Protein AF-A0AAD5JHB6-F1 (afdb_monomer)

Solvent-accessible surface area (backbone atoms only — not comparable to full-atom values): 9124 Å² total; per-residue (Å²): 107,50,43,81,71,66,38,52,69,61,43,48,52,56,42,70,67,36,87,92,54,68,53,68,72,55,46,54,50,48,35,53,21,23,63,75,66,66,40,59,71,64,28,49,57,45,50,53,54,48,52,73,73,39,73,84,75,69,67,62,58,64,58,56,47,52,52,54,50,50,42,62,74,66,65,62,80,68,86,77,67,74,49,72,49,76,66,50,101,86,69,45,79,47,76,44,46,87,90,62,65,86,52,95,56,34,74,60,52,54,52,51,52,51,53,50,50,50,52,52,50,48,53,52,48,53,51,50,47,55,50,48,52,50,51,48,53,52,56,53,49,51,54,54,50,58,54,64,67,60,74,78,77,126

Mean predicted aligned error: 16.03 Å

Nearest PDB structures (foldseek):
  8u1z-assembly1_A  TM=5.339E-01  e=1.090E+00  Homo sapiens
  8w7m-assembly1_G  TM=6.448E-01  e=5.600E+00  Saccharomyces cerevisiae S288C

Secondary structure (DSSP, 8-state):
-GGGTT-HHHHHHHHHTSTT---HHHHHHHHHHHHHHT-HHHHHHHHHHHHHH-------HHHHHHHHHHHHHTT--PPPPEEEEE--TTT-EEEEETT---STTHHHHHHHHHHHHHHHHHHHHHHHHHHHHHHHHHHHHHHHHHHHHSTT--

InterPro domains:
  IPR046960 Pentatricopeptide repeat-containing protein At4g14850-like, plant [PTHR47926] (1-111)

Sequence (154 aa):
MLGQTGRLKEAEELVGSIPGGPGLSVLQSLLGACKIHRNVEMGRWIANALMEMEPTESGDWENVAKVRKGMRVKVVKKEVGFSWVDGGDMDGLHGFSSSDKSHPQCGKIWRIVECLGLEMNFRVRKRRGKERESICNILSYEQKTFETLNVGKI

pLDDT: mean 72.61, std 15.92, range [38.81, 94.38]

Organism: Acer negundo (NCBI:txid4023)

Structure (mmCIF, N/CA/C/O backbone):
data_AF-A0AAD5JHB6-F1
#
_entry.id   AF-A0AAD5JHB6-F1
#
loop_
_atom_site.group_PDB
_atom_site.id
_atom_site.type_symbol
_atom_site.label_atom_id
_atom_site.label_alt_id
_atom_site.label_comp_id
_atom_site.label_asym_id
_a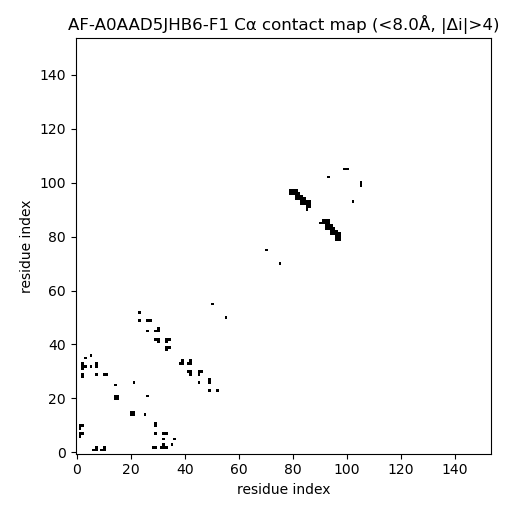tom_site.label_entity_id
_atom_site.label_seq_id
_atom_site.pdbx_PDB_ins_code
_atom_site.Cartn_x
_atom_site.Cartn_y
_atom_site.Cartn_z
_atom_site.occupancy
_atom_site.B_iso_or_equiv
_atom_site.auth_seq_id
_atom_site.auth_comp_id
_atom_site.auth_asym_id
_atom_site.auth_atom_id
_atom_site.pdbx_PDB_model_num
ATOM 1 N N . MET A 1 1 ? 3.605 -2.009 18.143 1.00 61.91 1 MET A N 1
ATOM 2 C CA . MET A 1 1 ? 2.501 -1.021 18.174 1.00 61.91 1 MET A CA 1
ATOM 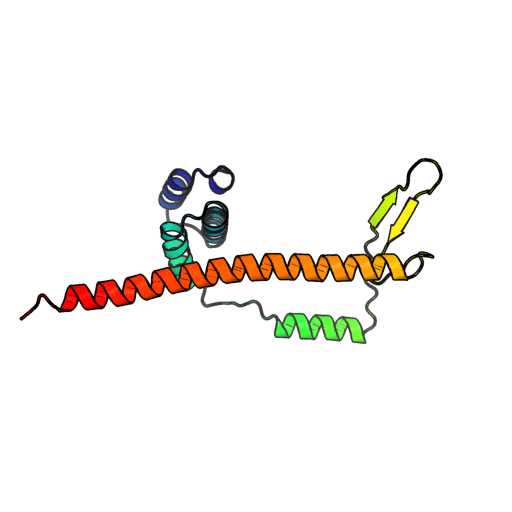3 C C . MET A 1 1 ? 1.228 -1.693 18.675 1.00 61.91 1 MET A C 1
ATOM 5 O O . MET A 1 1 ? 0.917 -2.762 18.166 1.00 61.91 1 MET A O 1
ATOM 9 N N . LEU A 1 2 ? 0.482 -1.077 19.603 1.00 76.44 2 LEU A N 1
ATOM 10 C CA . LEU A 1 2 ? -0.748 -1.655 20.187 1.00 76.44 2 LEU A CA 1
ATOM 11 C C . LEU A 1 2 ? -1.816 -1.983 19.126 1.00 76.44 2 LEU A C 1
ATOM 13 O O . LEU A 1 2 ? -2.413 -3.060 19.145 1.00 76.44 2 LEU A O 1
ATOM 17 N N . GLY A 1 3 ? -1.976 -1.094 18.140 1.00 68.31 3 GLY A N 1
ATOM 18 C CA . GLY A 1 3 ? -2.904 -1.276 17.022 1.00 68.31 3 GLY A CA 1
ATOM 19 C C . GLY A 1 3 ? -2.512 -2.368 16.017 1.00 68.31 3 GLY A C 1
ATOM 20 O O . GLY A 1 3 ? -3.374 -2.857 15.305 1.00 68.31 3 GLY A O 1
ATOM 21 N N . GLN A 1 4 ? -1.244 -2.788 15.968 1.00 68.12 4 GLN A N 1
ATOM 22 C CA . GLN A 1 4 ? -0.806 -3.910 15.119 1.00 68.12 4 GLN A CA 1
ATOM 23 C C . GLN A 1 4 ? -1.009 -5.266 15.806 1.00 68.12 4 GLN A C 1
ATOM 25 O O . GLN A 1 4 ? -1.085 -6.298 15.147 1.00 68.12 4 GLN A O 1
ATOM 30 N N . THR A 1 5 ? -1.082 -5.264 17.137 1.00 78.19 5 THR A N 1
ATOM 31 C CA . THR A 1 5 ? -1.234 -6.460 17.971 1.00 78.19 5 THR A CA 1
ATOM 32 C C . THR A 1 5 ? -2.684 -6.695 18.408 1.00 78.19 5 THR A C 1
ATOM 34 O O . THR A 1 5 ? -2.926 -7.521 19.279 1.00 78.19 5 THR A O 1
ATOM 37 N N . GLY A 1 6 ? -3.655 -5.956 17.858 1.00 75.50 6 GLY A N 1
ATOM 38 C CA . GLY A 1 6 ? -5.079 -6.098 18.191 1.00 75.50 6 GLY A CA 1
ATOM 39 C C . GLY A 1 6 ? -5.511 -5.534 19.542 1.00 75.50 6 GLY A C 1
ATOM 40 O O . GLY A 1 6 ? -6.660 -5.727 19.935 1.00 75.50 6 GLY A O 1
ATOM 41 N N . ARG A 1 7 ? -4.641 -4.798 20.244 1.00 84.88 7 ARG A N 1
ATOM 42 C CA . ARG A 1 7 ? -4.929 -4.206 21.563 1.00 84.88 7 ARG A CA 1
ATOM 43 C C . ARG A 1 7 ? -5.642 -2.861 21.400 1.00 84.88 7 ARG A C 1
ATOM 45 O O . ARG A 1 7 ? -5.126 -1.819 21.785 1.00 84.88 7 ARG A O 1
ATOM 52 N N . LEU A 1 8 ? -6.811 -2.885 20.756 1.00 83.50 8 LEU A N 1
ATOM 53 C CA . LEU A 1 8 ? -7.532 -1.669 20.360 1.00 83.50 8 LEU A CA 1
ATOM 54 C C . LEU A 1 8 ? -8.043 -0.842 21.545 1.00 83.50 8 LEU A C 1
ATOM 56 O O . LEU A 1 8 ? -7.958 0.375 21.482 1.00 83.50 8 LEU A O 1
ATOM 60 N N . LYS A 1 9 ? -8.512 -1.480 22.625 1.00 84.19 9 LYS A N 1
ATOM 61 C CA . LYS A 1 9 ? -8.975 -0.769 23.833 1.00 84.19 9 LYS A CA 1
ATOM 62 C C . LYS A 1 9 ? -7.859 0.040 24.488 1.00 84.19 9 LYS A C 1
ATOM 64 O O . LYS A 1 9 ? -8.031 1.204 24.802 1.00 84.19 9 LYS A O 1
ATOM 69 N N . GLU A 1 10 ? -6.678 -0.550 24.607 1.00 84.38 10 GLU A N 1
ATOM 70 C CA . GLU A 1 10 ? -5.523 0.153 25.169 1.00 84.38 10 GLU A CA 1
ATOM 71 C C . GLU A 1 10 ? -5.007 1.251 24.239 1.00 84.38 10 GLU A C 1
ATOM 73 O O . GLU A 1 10 ? -4.499 2.273 24.690 1.00 84.38 10 GLU A O 1
ATOM 78 N N . ALA A 1 11 ? -5.124 1.049 22.923 1.00 86.75 11 ALA A N 1
ATOM 79 C CA . ALA A 1 11 ? -4.800 2.086 21.955 1.00 86.75 11 ALA A CA 1
ATOM 80 C C . ALA A 1 11 ? -5.782 3.270 22.046 1.00 86.75 11 ALA A C 1
ATOM 82 O O . ALA A 1 11 ? -5.356 4.412 21.910 1.00 86.75 11 ALA A O 1
ATOM 83 N N . GLU A 1 12 ? -7.063 3.007 22.311 1.00 85.31 12 GLU A N 1
ATOM 84 C CA . GLU A 1 12 ? -8.087 4.021 22.581 1.00 85.31 12 GLU A CA 1
ATOM 85 C C . GLU A 1 12 ? -7.832 4.757 23.903 1.00 85.31 12 GLU A C 1
ATOM 87 O O . GLU A 1 12 ? -7.835 5.984 23.917 1.00 85.31 12 GLU A O 1
ATOM 92 N N . GLU A 1 13 ? -7.525 4.043 24.988 1.00 87.94 13 GLU A N 1
ATOM 93 C CA . GLU A 1 13 ? -7.154 4.646 26.278 1.00 87.94 13 GLU A CA 1
ATOM 94 C C . GLU A 1 13 ? -5.919 5.547 26.148 1.00 87.94 13 GLU A C 1
ATOM 96 O O . GLU A 1 13 ? -5.909 6.678 26.640 1.00 87.94 13 GLU A O 1
ATOM 101 N N . LEU A 1 14 ? -4.895 5.085 25.422 1.00 86.50 14 LEU A N 1
ATOM 102 C CA . LEU A 1 14 ? -3.698 5.876 25.143 1.00 86.50 14 LEU A CA 1
ATOM 103 C C . LEU A 1 14 ? -4.046 7.147 24.362 1.00 86.50 14 LEU A C 1
ATOM 105 O O . LEU A 1 14 ? -3.545 8.220 24.688 1.00 86.50 14 LEU A O 1
ATOM 109 N N . VAL A 1 15 ? -4.923 7.039 23.363 1.00 87.06 15 VAL A N 1
ATOM 110 C CA . VAL A 1 15 ? -5.411 8.177 22.577 1.00 87.06 15 VAL A CA 1
ATOM 111 C C . VAL A 1 15 ? -6.210 9.163 23.431 1.00 87.06 15 VAL A C 1
ATOM 113 O O . VAL A 1 15 ? -6.001 10.369 23.311 1.00 87.06 15 VAL A O 1
ATOM 116 N N . GLY A 1 16 ? -7.066 8.669 24.326 1.00 84.19 16 GLY A N 1
ATOM 117 C CA . GLY A 1 16 ? -7.841 9.491 25.258 1.00 84.19 16 GLY A CA 1
ATOM 118 C C . GLY A 1 16 ? -6.986 10.186 26.321 1.00 84.19 16 GLY A C 1
ATOM 119 O O . GLY A 1 16 ? -7.370 11.237 26.825 1.00 84.19 16 GLY A O 1
ATOM 120 N N . SER A 1 17 ? -5.806 9.643 26.633 1.00 87.81 17 SER A N 1
ATOM 121 C CA . SER A 1 17 ? -4.871 10.235 27.598 1.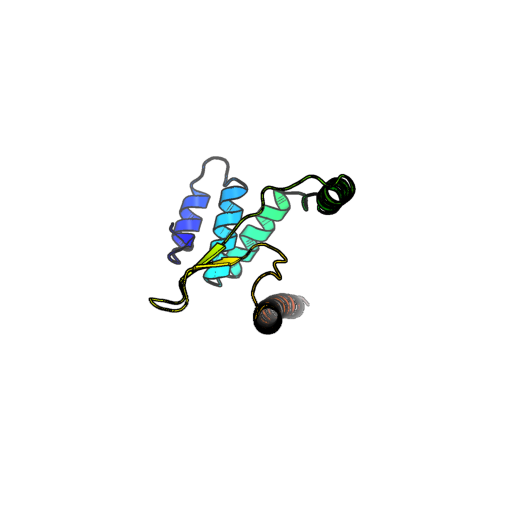00 87.81 17 SER A CA 1
ATOM 122 C C . SER A 1 17 ? -4.066 11.425 27.056 1.00 87.81 17 SER A C 1
ATOM 124 O O . SER A 1 17 ? -3.356 12.076 27.823 1.00 87.81 17 SER A O 1
ATOM 126 N N . ILE A 1 18 ? -4.157 11.725 25.752 1.00 86.56 18 ILE A N 1
ATOM 127 C CA . ILE A 1 18 ? -3.387 12.803 25.120 1.00 86.56 18 ILE A CA 1
ATOM 128 C C . ILE A 1 18 ? -3.981 14.167 25.519 1.00 86.56 18 ILE A C 1
ATOM 130 O O . ILE A 1 18 ? -5.113 14.479 25.132 1.00 86.56 18 ILE A O 1
ATOM 134 N N . PRO A 1 19 ? -3.238 15.021 26.251 1.00 81.81 19 PRO A N 1
ATOM 135 C CA . PRO A 1 19 ? -3.710 16.354 26.598 1.00 81.81 19 PRO A CA 1
ATOM 136 C C . PRO A 1 19 ? -3.837 17.209 25.332 1.00 81.81 19 PRO A C 1
ATOM 138 O O . PRO A 1 19 ? -2.887 17.342 24.564 1.00 81.81 19 PRO A O 1
ATOM 141 N N . GLY A 1 20 ? -5.022 17.783 25.114 1.00 82.44 20 GLY A N 1
ATOM 142 C CA . GLY A 1 20 ? -5.354 18.506 23.879 1.00 82.44 20 GLY A CA 1
ATOM 143 C C . GLY A 1 20 ? -5.920 17.627 22.757 1.00 82.44 20 GLY A C 1
ATOM 144 O O . GLY A 1 20 ? -6.229 18.150 21.690 1.00 82.44 20 GLY A O 1
ATOM 145 N N . GLY A 1 21 ? -6.112 16.328 23.004 1.00 82.88 21 GLY A N 1
ATOM 146 C CA . GLY A 1 21 ? -6.691 15.384 22.051 1.00 82.88 21 GLY A CA 1
ATOM 147 C C . GLY A 1 21 ? -5.677 14.803 21.055 1.00 82.88 21 GLY A C 1
ATOM 148 O O . GLY A 1 21 ? -4.548 15.284 20.933 1.00 82.88 21 GLY A O 1
ATOM 149 N N . PRO A 1 22 ? -6.047 13.726 20.343 1.00 85.62 22 PRO A N 1
ATOM 150 C CA . PRO A 1 22 ? -5.164 13.083 19.380 1.00 85.62 22 PRO A CA 1
ATOM 151 C C . PRO A 1 22 ? -5.000 13.913 18.107 1.00 85.62 22 PRO A C 1
ATOM 153 O O . PRO A 1 22 ? -5.969 14.390 17.524 1.00 85.62 22 PRO A O 1
ATOM 156 N N . GLY A 1 23 ? -3.763 14.007 17.619 1.00 83.06 23 GLY A N 1
ATOM 157 C CA . GLY A 1 23 ? -3.487 14.574 16.302 1.00 83.06 23 GLY A CA 1
ATOM 158 C C . GLY A 1 23 ? -3.965 13.677 15.153 1.00 83.06 23 GLY A C 1
ATOM 159 O O . GLY A 1 23 ? -4.146 12.465 15.311 1.00 83.06 23 GLY A O 1
ATOM 160 N N . LEU A 1 24 ? -4.079 14.270 13.961 1.00 78.81 24 LEU A N 1
ATOM 161 C CA . LEU A 1 24 ? -4.537 13.613 12.729 1.00 78.81 24 LEU A CA 1
ATOM 162 C C . LEU A 1 24 ? -3.824 12.276 12.453 1.00 78.81 24 LEU A C 1
ATOM 164 O O . LEU A 1 24 ? -4.464 11.259 12.191 1.00 78.81 24 LEU A O 1
ATOM 168 N N . SER A 1 25 ? -2.495 12.251 12.572 1.00 80.94 25 SER A N 1
ATOM 169 C CA . SER A 1 25 ? -1.674 11.059 12.314 1.00 80.94 25 SER A CA 1
ATOM 170 C C . SER A 1 25 ? -1.976 9.899 13.269 1.00 80.94 25 SER A C 1
ATOM 172 O O . SER A 1 25 ? -1.912 8.728 12.878 1.00 80.94 25 SER A O 1
ATOM 174 N N . VAL A 1 26 ? -2.335 10.210 14.515 1.00 85.19 26 VAL A N 1
ATOM 175 C CA . VAL A 1 26 ? -2.669 9.226 15.548 1.00 85.19 26 VAL A CA 1
ATOM 176 C C . VAL A 1 26 ? -4.028 8.598 15.247 1.00 85.19 26 VAL A C 1
ATOM 178 O O . VAL A 1 26 ? -4.150 7.373 15.249 1.00 85.19 26 VAL A O 1
ATOM 181 N N . LEU A 1 27 ? -5.023 9.415 14.897 1.00 82.56 27 LEU A N 1
ATOM 182 C CA . LEU A 1 27 ? -6.348 8.937 14.500 1.00 82.56 27 LEU A CA 1
ATOM 183 C C . LEU A 1 27 ? -6.309 8.118 13.205 1.00 82.56 27 LEU A C 1
ATOM 185 O O . LEU A 1 27 ? -6.906 7.046 13.146 1.00 82.56 27 LEU A O 1
ATOM 189 N N . GLN A 1 28 ? -5.551 8.552 12.193 1.00 81.62 28 GLN A N 1
ATOM 190 C CA . GLN A 1 28 ? -5.351 7.784 10.957 1.00 81.62 28 GLN A CA 1
ATOM 191 C C . GLN A 1 28 ? -4.712 6.414 11.239 1.00 81.62 28 GLN A C 1
ATOM 193 O O . GLN A 1 28 ? -5.127 5.394 10.679 1.00 81.62 28 GLN A O 1
ATOM 198 N N . SER A 1 29 ? -3.737 6.372 12.153 1.00 85.75 29 SER A N 1
ATOM 199 C CA . SER A 1 29 ? -3.091 5.127 12.580 1.00 85.75 29 SER A CA 1
ATOM 200 C C . SER A 1 29 ? -4.063 4.199 13.317 1.00 85.75 29 SER A C 1
ATOM 202 O O . SER A 1 29 ? -4.092 2.995 13.046 1.00 85.75 29 SER A O 1
ATOM 204 N N . LEU A 1 30 ? -4.890 4.747 14.213 1.00 85.00 30 LEU A N 1
ATOM 205 C CA . LEU A 1 30 ? -5.883 3.978 14.962 1.00 85.00 30 LEU A CA 1
ATOM 206 C C . LEU A 1 30 ? -7.003 3.457 14.049 1.00 85.00 30 LEU A C 1
ATOM 208 O O . LEU A 1 30 ? -7.366 2.287 14.142 1.00 85.00 30 LEU A O 1
ATOM 212 N N . LEU A 1 31 ? -7.468 4.256 13.083 1.00 83.81 31 LEU A N 1
ATOM 213 C CA . LEU A 1 31 ? -8.427 3.818 12.065 1.00 83.81 31 LEU A CA 1
ATOM 214 C C . LEU A 1 31 ? -7.883 2.642 11.239 1.00 83.81 31 LEU A C 1
ATOM 216 O O . LEU A 1 31 ? -8.598 1.670 10.976 1.00 83.81 31 LEU A O 1
ATOM 220 N N . GLY A 1 32 ? -6.600 2.696 10.864 1.00 81.38 32 GLY A N 1
ATOM 221 C CA . GLY A 1 32 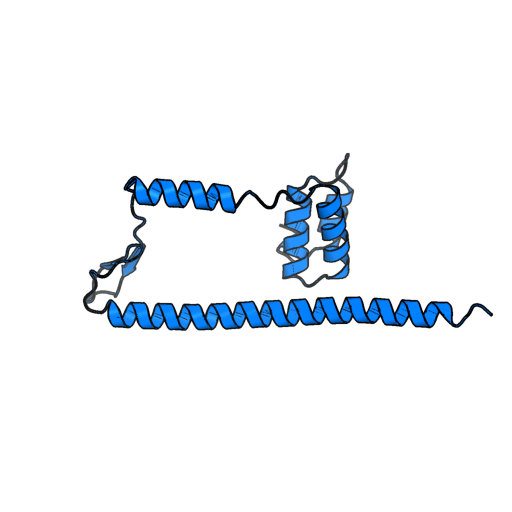? -5.909 1.593 10.197 1.00 81.38 32 GLY A CA 1
ATOM 222 C C . GLY A 1 32 ? -5.922 0.307 11.031 1.00 81.38 32 GLY A C 1
ATOM 223 O O . GLY A 1 32 ? -6.223 -0.769 10.507 1.00 81.38 32 GLY A O 1
ATOM 224 N N . ALA A 1 33 ? -5.681 0.419 12.338 1.00 82.38 33 ALA A N 1
ATOM 225 C CA . ALA A 1 33 ? -5.770 -0.701 13.272 1.00 82.38 33 ALA A CA 1
ATOM 226 C C . ALA A 1 33 ? -7.203 -1.255 13.386 1.00 82.38 33 ALA A C 1
ATOM 228 O O . ALA A 1 33 ? -7.401 -2.469 13.283 1.00 82.38 33 ALA A O 1
ATOM 229 N N . CYS A 1 34 ? -8.218 -0.392 13.505 1.00 82.06 34 CYS A N 1
ATOM 230 C CA . CYS A 1 34 ? -9.629 -0.792 13.513 1.00 82.06 34 CYS A CA 1
ATOM 231 C C . CYS A 1 34 ? -10.013 -1.557 12.239 1.00 82.06 34 CYS A C 1
ATOM 233 O O . CYS A 1 34 ? -10.717 -2.566 12.317 1.00 82.06 34 CYS A O 1
ATOM 235 N N . LYS A 1 35 ? -9.495 -1.142 11.074 1.00 78.56 35 LYS A N 1
ATOM 236 C CA . LYS A 1 35 ? -9.714 -1.825 9.789 1.00 78.56 35 LYS A CA 1
ATOM 237 C C . LYS A 1 35 ? -9.074 -3.213 9.740 1.00 78.56 35 LYS A C 1
ATOM 239 O O . LYS A 1 35 ? -9.692 -4.151 9.237 1.00 78.56 35 LYS A O 1
ATOM 244 N N . ILE A 1 36 ? -7.856 -3.362 10.263 1.00 82.88 36 ILE A N 1
ATOM 245 C CA . ILE A 1 36 ? -7.149 -4.653 10.320 1.00 82.88 36 ILE A CA 1
ATOM 246 C C . ILE A 1 36 ? -7.882 -5.627 11.251 1.00 82.88 36 ILE A C 1
ATOM 248 O O . ILE A 1 36 ? -8.098 -6.786 10.892 1.00 82.88 36 ILE A O 1
ATOM 252 N N . HIS A 1 37 ? -8.316 -5.142 12.414 1.00 81.38 37 HIS A N 1
ATOM 253 C CA . HIS A 1 37 ? -8.932 -5.954 13.466 1.00 81.38 37 HIS A CA 1
ATOM 254 C C . HIS A 1 37 ? -10.467 -6.004 13.413 1.00 81.38 37 HIS A C 1
ATOM 256 O O . HIS A 1 37 ? -11.085 -6.633 14.265 1.00 81.38 37 HIS A O 1
ATOM 262 N N . ARG A 1 38 ? -11.083 -5.398 12.387 1.00 80.81 38 ARG A N 1
ATOM 263 C CA . ARG A 1 38 ? -12.537 -5.392 12.129 1.00 80.81 38 ARG A CA 1
ATOM 264 C C . ARG A 1 38 ? -13.385 -4.834 13.279 1.00 80.81 38 ARG A C 1
ATOM 266 O O . ARG A 1 38 ? -14.531 -5.240 13.445 1.00 80.81 38 ARG A O 1
ATOM 273 N N . ASN A 1 39 ? -12.848 -3.889 14.047 1.00 79.94 39 ASN A N 1
ATOM 274 C CA . ASN A 1 39 ? -13.620 -3.177 15.062 1.00 79.94 39 ASN A CA 1
ATOM 275 C C . ASN A 1 39 ? -14.346 -1.994 14.409 1.00 79.94 39 ASN A C 1
ATOM 277 O O . ASN A 1 39 ? -13.780 -0.914 14.234 1.00 79.94 39 ASN A O 1
ATOM 281 N N . VAL A 1 40 ? -15.581 -2.248 13.979 1.00 78.69 40 VAL A N 1
ATOM 282 C CA . VAL A 1 40 ? -16.358 -1.307 13.166 1.00 78.69 40 VAL A CA 1
ATOM 283 C C . VAL A 1 40 ? -16.888 -0.132 13.984 1.00 78.69 40 VAL A C 1
ATOM 285 O O . VAL A 1 40 ? -16.892 0.990 13.484 1.00 78.69 40 VAL A O 1
ATOM 288 N N . GLU A 1 41 ? -17.287 -0.364 15.235 1.00 80.44 41 GLU A N 1
ATOM 289 C CA . GLU A 1 41 ? -17.816 0.685 16.115 1.00 80.44 41 GLU A CA 1
ATOM 290 C C . GLU A 1 41 ? -16.760 1.758 16.389 1.00 80.44 41 GLU A C 1
ATOM 292 O O . GLU A 1 41 ? -16.982 2.935 16.108 1.00 80.44 41 GLU A O 1
ATOM 297 N N . MET A 1 42 ? -15.569 1.344 16.827 1.00 80.94 42 MET A N 1
ATOM 298 C CA . MET A 1 42 ? -14.453 2.259 17.072 1.00 80.94 42 MET A CA 1
ATOM 299 C C . MET A 1 42 ? -13.984 2.936 15.776 1.00 80.94 42 MET A C 1
ATOM 301 O O . MET A 1 42 ? -13.744 4.142 15.747 1.00 80.94 42 MET A O 1
ATOM 305 N N . GLY A 1 43 ? -13.911 2.181 14.673 1.00 79.81 43 GLY A N 1
ATOM 306 C CA . GLY A 1 43 ? -13.533 2.729 13.370 1.00 79.81 43 GLY A CA 1
ATOM 307 C C . GLY A 1 43 ? -14.481 3.829 12.884 1.00 79.81 43 GLY A C 1
ATOM 308 O O . GLY A 1 43 ? -14.027 4.799 12.284 1.00 79.81 43 GLY A O 1
ATOM 309 N N . ARG A 1 44 ? -15.782 3.717 13.175 1.00 80.44 44 ARG A N 1
ATOM 310 C CA . ARG A 1 44 ? -16.778 4.742 12.841 1.00 80.44 44 ARG A CA 1
ATOM 311 C C . ARG A 1 44 ? -16.563 6.029 13.630 1.00 80.44 44 ARG A C 1
ATOM 313 O O . ARG A 1 44 ? -16.541 7.098 13.029 1.00 80.44 44 ARG A O 1
ATOM 320 N N . TRP A 1 45 ? -16.386 5.925 14.944 1.00 81.56 45 TRP A N 1
ATOM 321 C CA . TRP A 1 45 ? -16.125 7.085 15.799 1.00 81.56 45 TRP A CA 1
ATOM 322 C C . TRP A 1 45 ? -14.879 7.850 15.347 1.00 81.56 45 TRP A C 1
ATOM 324 O O . TRP A 1 45 ? -14.924 9.065 15.168 1.00 81.56 45 TRP A O 1
ATOM 334 N N . ILE A 1 46 ? -13.794 7.126 15.070 1.00 83.25 46 ILE A N 1
ATOM 335 C CA . ILE A 1 46 ? -12.537 7.719 14.601 1.00 83.25 46 ILE A CA 1
ATOM 336 C C . ILE A 1 46 ? -12.698 8.350 13.215 1.00 83.25 46 ILE A C 1
ATOM 338 O O . ILE A 1 46 ? -12.151 9.420 12.967 1.00 83.25 46 ILE A O 1
ATOM 342 N N . ALA A 1 47 ? -13.443 7.712 12.307 1.00 76.62 47 ALA A N 1
ATOM 343 C CA . ALA A 1 47 ? -13.697 8.265 10.980 1.00 76.62 47 ALA A CA 1
ATOM 344 C C . ALA A 1 47 ? -14.472 9.590 11.048 1.00 76.62 47 ALA A C 1
ATOM 346 O O . ALA A 1 47 ? -14.116 10.523 10.335 1.00 76.62 47 ALA A O 1
ATOM 347 N N . ASN A 1 48 ? -15.470 9.695 11.930 1.00 75.62 48 ASN A N 1
ATOM 348 C CA . ASN A 1 48 ? -16.207 10.943 12.140 1.00 75.62 48 ASN A CA 1
ATOM 349 C C . ASN A 1 48 ? -15.296 12.042 12.709 1.00 75.62 48 ASN A C 1
ATOM 351 O O . ASN A 1 48 ? -15.261 13.140 12.165 1.00 75.62 48 ASN A O 1
ATOM 355 N N . ALA A 1 49 ? -14.482 11.725 13.722 1.00 78.88 49 ALA A N 1
ATOM 356 C CA . ALA A 1 49 ? -13.522 12.676 14.287 1.00 78.88 49 ALA A CA 1
ATOM 357 C C . ALA A 1 49 ? -12.489 13.163 13.250 1.00 78.88 49 ALA A C 1
ATOM 359 O O . ALA A 1 49 ? -12.121 14.334 13.235 1.00 78.88 49 ALA A O 1
ATOM 360 N N . LEU A 1 50 ? -12.042 12.281 12.348 1.00 72.75 50 LEU A N 1
ATOM 361 C CA . LEU A 1 50 ? -11.160 12.647 11.236 1.00 72.75 50 LEU A CA 1
ATOM 362 C C . LEU A 1 50 ? -11.843 13.587 10.235 1.00 72.75 50 LEU A C 1
ATOM 364 O O . LEU A 1 50 ? -11.203 14.524 9.771 1.00 72.75 50 LEU A O 1
ATOM 368 N N . MET A 1 51 ? -13.123 13.366 9.923 1.00 69.12 51 MET A N 1
ATOM 369 C CA . MET A 1 51 ? -13.893 14.248 9.034 1.00 69.12 51 MET A CA 1
ATOM 370 C C . MET A 1 51 ? -14.128 15.638 9.637 1.00 69.12 51 MET A C 1
ATOM 372 O O . MET A 1 51 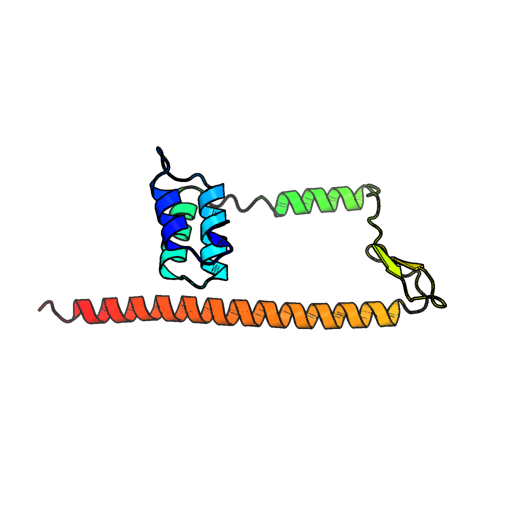? -14.209 16.614 8.898 1.00 69.12 51 MET A O 1
ATOM 376 N N . GLU A 1 52 ? -14.237 15.737 10.962 1.00 73.50 52 GLU A N 1
ATOM 377 C CA . GLU A 1 52 ? -14.366 17.018 11.666 1.00 73.50 52 GLU A CA 1
ATOM 378 C C . GLU A 1 52 ? -13.035 17.783 11.740 1.00 73.50 52 GLU A C 1
ATOM 380 O O . GLU A 1 52 ? -13.030 19.011 11.680 1.00 73.50 52 GLU A O 1
ATOM 385 N N . MET A 1 53 ? -11.904 17.074 11.848 1.00 70.12 53 MET A N 1
ATOM 386 C CA . MET A 1 53 ? -10.567 17.687 11.870 1.00 70.12 53 MET A CA 1
ATOM 387 C C . MET A 1 53 ? -10.044 18.069 10.486 1.00 70.12 53 MET A C 1
ATOM 389 O O . MET A 1 53 ? -9.281 19.025 10.361 1.00 70.12 53 MET A O 1
ATOM 393 N N . GLU A 1 54 ? -10.403 17.304 9.461 1.00 56.47 54 GLU A N 1
ATOM 394 C CA . GLU A 1 54 ? -9.903 17.468 8.103 1.00 56.47 54 GLU A CA 1
ATOM 395 C C . GLU A 1 54 ? -11.101 17.758 7.180 1.00 56.47 54 GLU A C 1
ATOM 397 O O . GLU A 1 54 ? -11.792 16.819 6.766 1.00 56.47 54 GLU A O 1
ATOM 402 N N . PRO A 1 55 ? -11.379 19.027 6.799 1.00 53.53 55 PRO A N 1
ATOM 403 C CA . PRO A 1 55 ? -12.140 19.247 5.575 1.00 53.53 55 PRO A CA 1
ATOM 404 C C . PRO A 1 55 ? -11.363 18.510 4.495 1.00 53.53 55 PRO A C 1
ATOM 406 O O . PRO A 1 55 ? -10.155 18.681 4.417 1.00 53.53 55 PRO A O 1
ATOM 409 N N . THR A 1 56 ? -12.019 17.615 3.759 1.00 50.78 56 THR A N 1
ATOM 410 C CA . THR A 1 56 ? -11.368 16.647 2.873 1.00 50.78 56 THR A CA 1
ATOM 411 C C . THR A 1 56 ? -10.402 17.342 1.910 1.00 50.78 56 THR A C 1
ATOM 413 O O . THR A 1 56 ? -10.759 17.692 0.789 1.00 50.78 56 THR A O 1
ATOM 416 N N . GLU A 1 57 ? -9.147 17.493 2.325 1.00 54.38 57 GLU A N 1
ATOM 417 C CA . GLU A 1 57 ? -8.005 17.802 1.486 1.00 54.38 57 GLU A CA 1
ATOM 418 C C . GLU A 1 57 ? -7.699 16.480 0.783 1.00 54.38 57 GLU A C 1
ATOM 420 O O . GLU A 1 57 ? -6.708 15.796 1.038 1.00 54.38 57 GLU A O 1
ATOM 425 N N . SER A 1 58 ? -8.628 16.040 -0.071 1.00 55.56 58 SER A N 1
ATOM 426 C CA . SER A 1 58 ? -8.348 15.043 -1.087 1.00 55.56 58 SER A CA 1
ATOM 427 C C . SER A 1 58 ? -7.215 15.640 -1.898 1.00 55.56 58 SER A C 1
ATOM 429 O O . SER A 1 58 ? -7.479 16.454 -2.782 1.00 55.56 58 SER A O 1
ATOM 431 N N . GLY A 1 59 ? -5.974 15.322 -1.503 1.00 57.66 59 GLY A N 1
ATOM 432 C CA . GLY A 1 59 ? -4.775 15.966 -2.022 1.00 57.66 59 GLY A CA 1
ATOM 433 C C . GLY A 1 59 ? -4.908 16.084 -3.522 1.00 57.66 59 GLY A C 1
ATOM 434 O O . GLY A 1 59 ? -5.367 15.127 -4.137 1.00 57.66 59 GLY A O 1
ATOM 435 N N . ASP A 1 60 ? -4.633 17.263 -4.074 1.00 70.62 60 ASP A N 1
ATOM 436 C CA . ASP A 1 60 ? -5.073 17.645 -5.414 1.00 70.62 60 ASP A CA 1
ATOM 437 C C . ASP A 1 60 ? -4.469 16.726 -6.490 1.00 70.62 60 ASP A C 1
ATOM 439 O O . ASP A 1 60 ? -3.436 16.993 -7.114 1.00 70.62 60 ASP A O 1
ATOM 443 N N . TRP A 1 61 ? -5.116 15.575 -6.676 1.00 74.25 61 TRP A N 1
ATOM 444 C CA . TRP A 1 61 ? -4.689 14.505 -7.562 1.00 74.25 61 TRP A CA 1
ATOM 445 C C . TRP A 1 61 ? -4.716 14.985 -9.000 1.00 74.25 61 TRP A C 1
ATOM 447 O O . TRP A 1 61 ? -3.978 14.462 -9.836 1.00 74.25 61 TRP A O 1
ATOM 457 N N . GLU A 1 62 ? -5.525 16.002 -9.280 1.00 75.19 62 GLU A N 1
ATOM 458 C CA . GLU A 1 62 ? -5.586 16.641 -10.572 1.00 75.19 62 GLU A CA 1
ATOM 459 C C . GLU A 1 62 ? -4.328 17.470 -10.835 1.00 75.19 62 GLU A C 1
ATOM 461 O O . GLU A 1 62 ? -3.706 17.313 -11.888 1.00 75.19 62 GLU A O 1
ATOM 466 N N . ASN A 1 63 ? -3.870 18.268 -9.871 1.00 76.69 63 ASN A N 1
ATOM 467 C CA . ASN A 1 63 ? -2.597 18.979 -9.969 1.00 76.69 63 ASN A CA 1
ATOM 468 C C . ASN A 1 63 ? -1.398 18.025 -9.979 1.00 76.69 63 ASN A C 1
ATOM 470 O O . ASN A 1 63 ? -0.505 18.170 -10.819 1.00 76.69 63 ASN A O 1
ATOM 474 N N . VAL A 1 64 ? -1.399 16.977 -9.151 1.00 79.12 64 VAL A N 1
ATOM 475 C CA . VAL A 1 64 ? -0.370 15.924 -9.196 1.00 79.12 64 VAL A CA 1
ATOM 476 C C . VAL A 1 64 ? -0.344 15.237 -10.569 1.00 79.12 64 VAL A C 1
ATOM 478 O O . VAL A 1 64 ? 0.734 14.977 -11.117 1.00 79.12 64 VAL A O 1
ATOM 481 N N . ALA A 1 65 ? -1.508 14.962 -11.167 1.00 82.19 65 ALA A N 1
ATOM 482 C CA . ALA A 1 65 ? -1.611 14.395 -12.509 1.00 82.19 65 ALA A CA 1
ATOM 483 C C . ALA A 1 65 ? -1.122 15.372 -13.590 1.00 82.19 65 ALA A C 1
ATOM 485 O O . ALA A 1 65 ? -0.382 14.957 -14.487 1.00 82.19 65 ALA A O 1
ATOM 486 N N . LYS A 1 66 ? -1.465 16.664 -13.490 1.00 84.38 66 LYS A N 1
ATOM 487 C CA . LYS A 1 66 ? -0.996 17.731 -14.393 1.00 84.38 66 LYS A CA 1
ATOM 488 C C . LYS A 1 66 ? 0.528 17.853 -14.363 1.00 84.38 66 LYS A C 1
ATOM 490 O O . LYS A 1 66 ? 1.157 17.818 -15.422 1.00 84.38 66 LYS A O 1
ATOM 495 N N . VAL A 1 67 ? 1.137 17.884 -13.175 1.00 84.88 67 VAL A N 1
ATOM 496 C CA . VAL A 1 67 ? 2.601 17.918 -13.006 1.00 84.88 67 VAL A CA 1
ATOM 497 C C . VAL A 1 67 ? 3.249 16.666 -13.602 1.00 84.88 67 VAL A C 1
ATOM 499 O O . VAL A 1 67 ? 4.158 16.776 -14.426 1.00 84.88 67 VAL A O 1
ATOM 502 N N . ARG A 1 68 ? 2.745 15.466 -13.276 1.00 81.94 68 ARG A N 1
ATOM 503 C CA . ARG A 1 68 ? 3.251 14.199 -13.840 1.00 81.94 68 ARG A CA 1
ATOM 504 C C . ARG A 1 68 ? 3.155 14.159 -15.366 1.00 81.94 68 ARG A C 1
ATOM 506 O O . ARG A 1 68 ? 4.089 13.692 -16.018 1.00 81.94 68 ARG A O 1
ATOM 513 N N . LYS A 1 69 ? 2.056 14.655 -15.942 1.00 82.06 69 LYS A N 1
ATOM 514 C CA . LYS A 1 69 ? 1.868 14.762 -17.397 1.00 82.06 69 LYS A CA 1
ATOM 515 C C . LYS A 1 69 ? 2.886 15.727 -18.005 1.00 82.06 69 LYS A C 1
ATOM 517 O O . LYS A 1 69 ? 3.531 15.370 -18.988 1.00 82.06 69 LYS A O 1
ATOM 522 N N . GLY A 1 70 ? 3.099 16.887 -17.382 1.00 82.12 70 GLY A N 1
ATOM 523 C CA . GLY A 1 70 ? 4.111 17.862 -17.791 1.00 82.12 70 GLY A CA 1
ATOM 524 C C . GLY A 1 70 ? 5.536 17.299 -17.773 1.00 82.12 70 GLY A C 1
ATOM 525 O O . GLY A 1 70 ? 6.276 17.483 -18.735 1.00 82.12 70 GLY A O 1
ATOM 526 N N . MET A 1 71 ? 5.908 16.541 -16.737 1.00 78.25 71 MET A N 1
ATOM 527 C CA . MET A 1 71 ? 7.217 15.869 -16.660 1.00 78.25 71 MET A CA 1
ATOM 528 C C . MET A 1 71 ? 7.420 14.845 -17.785 1.00 78.25 71 MET A C 1
ATOM 530 O O . MET A 1 71 ? 8.526 14.707 -18.305 1.00 78.25 71 MET A O 1
ATOM 534 N N . ARG A 1 72 ? 6.348 14.145 -18.179 1.00 75.06 72 ARG A N 1
ATOM 535 C CA . ARG A 1 72 ? 6.353 13.158 -19.268 1.00 75.06 72 ARG A CA 1
ATOM 536 C C . ARG A 1 72 ? 6.554 13.813 -20.637 1.00 75.06 72 ARG A C 1
ATOM 538 O O . ARG A 1 72 ? 7.295 13.282 -21.453 1.00 75.06 72 ARG A O 1
ATOM 545 N N . VAL A 1 73 ? 5.927 14.971 -20.861 1.00 75.06 73 VAL A N 1
ATOM 546 C CA . VAL A 1 73 ? 6.084 15.777 -22.088 1.00 75.06 73 VAL A CA 1
ATOM 547 C C . VAL A 1 73 ? 7.481 16.392 -22.171 1.00 75.06 73 VAL A C 1
ATOM 549 O O . VAL A 1 73 ? 8.075 16.423 -23.242 1.00 75.06 73 VAL A O 1
ATOM 552 N N . LYS A 1 74 ? 8.040 16.829 -21.037 1.00 76.12 74 LYS A N 1
ATOM 553 C CA . LYS A 1 74 ? 9.381 17.431 -20.959 1.00 76.12 74 LYS A CA 1
ATOM 554 C C . LYS A 1 74 ? 10.534 16.411 -20.977 1.00 76.12 74 LYS A C 1
ATOM 556 O O . LYS A 1 74 ? 11.671 16.808 -20.759 1.00 76.12 74 LYS A O 1
ATOM 561 N N . VAL A 1 75 ? 10.255 15.120 -21.209 1.00 69.38 75 VAL A N 1
ATOM 562 C CA . VAL A 1 75 ? 11.238 14.012 -21.235 1.00 69.38 75 VAL A CA 1
ATOM 563 C C . VAL A 1 75 ? 12.197 14.070 -20.038 1.00 69.38 75 VAL A C 1
ATOM 565 O O . VAL A 1 75 ? 13.405 13.874 -20.157 1.00 69.38 75 VAL A O 1
ATOM 568 N N . VAL A 1 76 ? 11.658 14.362 -18.851 1.00 68.81 76 VAL A N 1
ATOM 569 C CA . VAL A 1 76 ? 12.456 14.315 -17.626 1.00 68.81 76 VAL A CA 1
ATOM 570 C C . VAL A 1 76 ? 12.877 12.862 -17.422 1.00 68.81 76 VAL A C 1
ATOM 572 O O . VAL A 1 76 ? 12.037 12.002 -17.139 1.00 68.81 76 VAL A O 1
ATOM 575 N N . LYS A 1 77 ? 14.172 12.574 -17.599 1.00 59.56 77 LYS A N 1
ATOM 576 C CA . LYS A 1 77 ? 14.741 11.253 -17.325 1.00 59.56 77 LYS A CA 1
ATOM 577 C C . LYS A 1 77 ? 14.665 11.013 -15.824 1.00 59.56 77 LYS A C 1
ATOM 579 O O . LYS A 1 77 ? 15.436 11.580 -15.058 1.00 59.56 77 LYS A O 1
ATOM 584 N N . LYS A 1 78 ? 13.711 10.188 -15.401 1.00 63.25 78 LYS A N 1
ATOM 585 C CA . LYS A 1 78 ? 13.789 9.570 -14.080 1.00 63.25 78 LYS A CA 1
ATOM 586 C C . LYS A 1 78 ? 14.922 8.557 -14.104 1.00 63.25 78 LYS A C 1
ATOM 588 O O . LYS A 1 78 ? 15.014 7.786 -15.060 1.00 63.25 78 LYS A O 1
ATOM 593 N N . GLU A 1 79 ? 15.732 8.534 -13.053 1.00 64.12 79 GLU A N 1
ATOM 594 C CA . GLU A 1 79 ? 16.534 7.350 -12.769 1.00 64.12 79 GLU A CA 1
ATOM 595 C C . GLU A 1 79 ? 15.585 6.160 -12.641 1.00 64.12 79 GLU A C 1
ATOM 597 O O . GLU A 1 79 ? 14.553 6.215 -11.962 1.00 64.12 79 GLU A O 1
ATOM 602 N N . VAL A 1 80 ? 15.875 5.122 -13.411 1.00 68.50 80 VAL A N 1
ATOM 603 C CA . VAL A 1 80 ? 15.012 3.957 -13.508 1.00 68.50 80 VAL A CA 1
ATOM 604 C C . VAL A 1 80 ? 15.344 3.048 -12.334 1.00 68.50 80 VAL A C 1
ATOM 606 O O . VAL A 1 80 ? 16.491 2.650 -12.165 1.00 68.50 80 VAL A O 1
ATOM 609 N N . GLY A 1 81 ? 14.344 2.728 -11.513 1.00 75.69 81 GLY A N 1
ATOM 610 C CA . GLY A 1 81 ? 14.494 1.690 -10.500 1.00 75.69 81 GLY A CA 1
ATOM 611 C C . GLY A 1 81 ? 14.662 0.332 -11.176 1.00 75.69 81 GLY A C 1
ATOM 612 O O . GLY A 1 81 ? 13.861 -0.023 -12.046 1.00 75.69 81 GLY A O 1
ATOM 613 N N . PHE A 1 82 ? 15.691 -0.405 -10.769 1.00 77.62 82 PHE A N 1
ATOM 614 C CA . PHE A 1 82 ? 15.945 -1.769 -11.211 1.00 77.62 82 PHE A CA 1
ATOM 615 C C . PHE A 1 82 ? 15.667 -2.738 -10.067 1.00 77.62 82 PHE A C 1
ATOM 617 O O . PHE A 1 82 ? 16.012 -2.485 -8.914 1.00 77.62 82 PHE A O 1
ATOM 624 N N . SER A 1 83 ? 15.037 -3.851 -10.403 1.00 81.25 83 SER A N 1
ATOM 625 C CA . SER A 1 83 ? 14.928 -5.023 -9.540 1.00 81.25 83 SER A CA 1
ATOM 626 C C . SER A 1 83 ? 15.552 -6.201 -10.259 1.00 81.25 83 SER A C 1
ATOM 628 O O . SER A 1 83 ? 15.470 -6.268 -11.483 1.00 81.25 83 SER A O 1
ATOM 630 N N . TRP A 1 84 ? 16.125 -7.142 -9.528 1.00 85.50 84 TRP A N 1
ATOM 631 C CA . TRP A 1 84 ? 16.736 -8.326 -10.115 1.00 85.50 84 TRP A CA 1
ATOM 632 C C . TRP A 1 84 ? 16.296 -9.585 -9.388 1.00 85.50 84 TRP A C 1
ATOM 634 O O . TRP A 1 84 ? 16.032 -9.563 -8.186 1.00 85.50 84 TRP A O 1
ATOM 644 N N . VAL A 1 85 ? 16.203 -10.668 -10.149 1.00 83.44 85 VAL A N 1
ATOM 645 C CA . VAL A 1 85 ? 15.899 -12.009 -9.656 1.00 83.44 85 VAL A CA 1
ATOM 646 C C . VAL A 1 85 ? 17.035 -12.927 -10.074 1.00 83.44 85 VAL A C 1
ATOM 648 O O . VAL A 1 85 ? 17.480 -12.879 -11.220 1.00 83.44 85 VAL A O 1
ATOM 651 N N . ASP A 1 86 ? 17.498 -13.735 -9.128 1.00 85.12 86 ASP A N 1
ATOM 652 C CA . ASP A 1 86 ? 18.478 -14.788 -9.359 1.00 85.12 86 ASP A CA 1
ATOM 653 C C . ASP A 1 86 ? 17.743 -16.089 -9.713 1.00 85.12 86 ASP A C 1
ATOM 655 O O . ASP A 1 86 ? 16.889 -16.547 -8.947 1.00 85.12 86 ASP A O 1
ATOM 659 N N . GLY A 1 87 ? 18.022 -16.634 -10.900 1.00 72.12 87 GLY A N 1
ATOM 660 C CA . GLY A 1 87 ? 17.466 -17.903 -11.375 1.00 72.12 87 GLY A CA 1
ATOM 661 C C . GLY A 1 87 ? 18.177 -19.147 -10.825 1.00 72.12 87 GLY A C 1
ATOM 662 O O . GLY A 1 87 ? 17.733 -20.261 -11.095 1.00 72.12 87 GLY A O 1
ATOM 663 N N . GLY A 1 88 ? 19.250 -18.980 -10.044 1.00 77.00 88 GLY A N 1
ATOM 664 C CA . GLY A 1 88 ? 20.122 -20.061 -9.585 1.00 77.00 88 GLY A CA 1
ATOM 665 C C . GLY A 1 88 ? 21.313 -20.309 -10.520 1.00 77.00 88 GLY A C 1
ATOM 666 O O . GLY A 1 88 ? 21.490 -19.620 -11.526 1.00 77.00 88 GLY A O 1
ATOM 667 N N . ASP A 1 89 ? 22.122 -21.323 -10.181 1.00 62.31 89 ASP A N 1
ATOM 668 C CA . ASP A 1 89 ? 23.509 -21.527 -10.649 1.00 62.31 89 ASP A CA 1
ATOM 669 C C . ASP A 1 89 ? 23.734 -21.510 -12.178 1.00 62.31 89 ASP A C 1
ATOM 671 O O . ASP A 1 89 ? 24.857 -21.264 -12.618 1.00 62.31 89 ASP A O 1
ATOM 675 N N . MET A 1 90 ? 22.704 -21.763 -12.999 1.00 65.88 90 MET A N 1
ATOM 676 C CA . MET A 1 90 ? 22.814 -21.782 -14.470 1.00 65.88 90 MET A CA 1
ATOM 677 C C . MET A 1 90 ? 21.997 -20.714 -15.215 1.00 65.88 90 MET A C 1
ATOM 679 O O . MET A 1 90 ? 22.313 -20.445 -16.372 1.00 65.88 90 MET A O 1
ATOM 683 N N . ASP A 1 91 ? 20.994 -20.091 -14.590 1.00 68.62 91 ASP A N 1
ATOM 684 C CA . ASP A 1 91 ? 20.098 -19.139 -15.276 1.00 68.62 91 ASP A CA 1
ATOM 685 C C . ASP A 1 91 ? 20.545 -17.672 -15.116 1.00 68.62 91 ASP A C 1
ATOM 687 O O . ASP A 1 91 ? 20.197 -16.817 -15.931 1.00 68.62 91 ASP A O 1
ATOM 691 N N . GLY A 1 92 ? 21.410 -17.382 -14.139 1.00 74.69 92 GLY A N 1
ATOM 692 C CA . GLY A 1 92 ? 22.017 -16.064 -13.959 1.00 74.69 92 GLY A CA 1
ATOM 693 C C . GLY A 1 92 ? 21.064 -14.992 -13.411 1.00 74.69 92 GLY A C 1
ATOM 694 O O . GLY A 1 92 ? 19.908 -15.239 -13.061 1.00 74.69 92 GLY A O 1
ATOM 695 N N . LEU A 1 93 ? 21.585 -13.765 -13.293 1.00 80.38 93 LEU A N 1
ATOM 696 C CA . LEU A 1 93 ? 20.863 -12.622 -12.732 1.00 80.38 93 LEU A CA 1
ATOM 697 C C . LEU A 1 93 ? 20.037 -11.912 -13.811 1.00 80.38 93 LEU A C 1
ATOM 699 O O . LEU A 1 93 ? 20.587 -11.340 -14.755 1.00 80.38 93 LEU A O 1
ATOM 703 N N . HIS A 1 94 ? 18.719 -11.860 -13.630 1.00 82.75 94 HIS A N 1
ATOM 704 C CA . HIS A 1 94 ? 17.816 -11.149 -14.532 1.00 82.75 94 HIS A CA 1
ATOM 705 C C . HIS A 1 94 ? 17.382 -9.815 -13.930 1.00 82.75 94 HIS A C 1
ATOM 707 O O . HIS A 1 94 ? 16.633 -9.779 -12.954 1.00 82.75 94 HIS A O 1
ATOM 713 N N . GLY A 1 95 ? 17.841 -8.713 -14.526 1.00 83.56 95 GLY A N 1
ATOM 714 C CA . GLY A 1 95 ? 17.403 -7.361 -14.191 1.00 83.56 95 GLY A CA 1
ATOM 715 C C . GLY A 1 95 ? 16.114 -6.972 -14.915 1.00 83.56 95 GLY A C 1
ATOM 716 O O . GLY A 1 95 ? 15.917 -7.303 -16.081 1.00 83.56 95 GLY A O 1
ATOM 717 N N . PHE A 1 96 ? 15.255 -6.232 -14.223 1.00 83.62 96 PHE A N 1
ATOM 718 C CA . PHE A 1 96 ? 14.001 -5.702 -14.737 1.00 83.62 96 PHE A CA 1
ATOM 719 C C . PHE A 1 96 ? 13.843 -4.248 -14.326 1.00 83.62 96 PHE A C 1
ATOM 721 O O . PHE A 1 96 ? 14.084 -3.869 -13.176 1.00 83.62 96 PHE A O 1
ATOM 728 N N . SER A 1 97 ? 13.368 -3.448 -15.268 1.00 84.25 97 SER A N 1
ATOM 729 C CA . SER A 1 97 ? 12.944 -2.073 -15.041 1.00 84.25 97 SER A CA 1
ATOM 730 C C . SER A 1 97 ? 11.449 -1.878 -15.309 1.00 84.25 97 SER A C 1
ATOM 732 O O . SER A 1 97 ? 10.747 -2.745 -15.838 1.00 84.25 97 SER A O 1
ATOM 734 N N . SER A 1 98 ? 10.914 -0.714 -14.938 1.00 79.56 98 SER A N 1
ATOM 735 C CA . SER A 1 98 ? 9.533 -0.383 -15.291 1.00 79.56 98 SER A CA 1
ATOM 736 C C . SER A 1 98 ? 9.375 -0.305 -16.813 1.00 79.56 98 SER A C 1
ATOM 738 O O . SER A 1 98 ? 10.064 0.468 -17.471 1.00 79.56 98 SER A O 1
ATOM 740 N N . SER A 1 99 ? 8.410 -1.050 -17.358 1.00 77.69 99 SER A N 1
ATOM 741 C CA . SER A 1 99 ? 8.149 -1.157 -18.806 1.00 77.69 99 SER A CA 1
ATOM 742 C C . SER A 1 99 ? 9.234 -1.887 -19.614 1.00 77.69 99 SER A C 1
ATOM 744 O O . SER A 1 99 ? 9.271 -1.753 -20.838 1.00 77.69 99 SER A O 1
ATOM 746 N N . ASP A 1 100 ? 10.088 -2.672 -18.952 1.00 81.88 100 ASP A N 1
ATOM 747 C CA . ASP A 1 100 ? 11.149 -3.435 -19.606 1.00 81.88 100 ASP A CA 1
ATOM 748 C C . ASP A 1 100 ? 10.612 -4.495 -20.583 1.00 81.88 100 ASP A C 1
ATOM 750 O O . ASP A 1 100 ? 9.576 -5.137 -20.362 1.00 81.88 100 ASP A O 1
ATOM 754 N N . LYS A 1 101 ? 11.345 -4.678 -21.681 1.00 84.44 101 LYS A N 1
ATOM 755 C CA . LYS A 1 101 ? 11.086 -5.672 -22.732 1.00 84.44 101 LYS A CA 1
ATOM 756 C C . LYS A 1 101 ? 12.354 -6.403 -23.185 1.00 84.44 101 LYS A C 1
ATOM 758 O O . LYS A 1 101 ? 12.285 -7.161 -24.147 1.00 84.44 101 LYS A O 1
ATOM 763 N N . SER A 1 102 ? 13.483 -6.183 -22.511 1.00 84.19 102 SER A N 1
ATOM 764 C CA . SER A 1 102 ? 14.794 -6.744 -22.862 1.00 84.19 102 SER A CA 1
ATOM 765 C C . SER A 1 102 ? 14.872 -8.263 -22.683 1.00 84.19 102 SER A C 1
ATOM 767 O O . SER A 1 102 ? 15.612 -8.929 -23.402 1.00 84.19 102 SER A O 1
ATOM 769 N N . HIS A 1 103 ? 14.085 -8.831 -21.765 1.00 84.62 103 HIS A N 1
ATOM 770 C CA . HIS A 1 103 ? 14.098 -10.266 -21.502 1.00 84.62 103 HIS A CA 1
ATOM 771 C C . HIS A 1 103 ? 13.523 -11.074 -22.688 1.00 84.62 103 HIS A C 1
ATOM 773 O O . HIS A 1 103 ? 12.413 -10.767 -23.134 1.00 84.62 103 HIS A O 1
ATOM 779 N N . PRO A 1 104 ? 14.164 -12.173 -23.141 1.00 86.31 104 PRO A N 1
ATOM 780 C CA . PRO A 1 104 ? 13.669 -12.998 -24.256 1.00 86.31 104 PRO A CA 1
ATOM 781 C C . PRO A 1 104 ? 12.246 -13.536 -24.051 1.00 86.31 104 PRO A C 1
ATOM 783 O O . PRO A 1 104 ? 11.490 -13.747 -24.995 1.00 86.31 104 PRO A O 1
ATOM 786 N N . GLN A 1 105 ? 11.859 -13.740 -22.791 1.00 87.25 105 GLN A N 1
ATOM 787 C CA . GLN A 1 105 ? 10.524 -14.203 -22.406 1.00 87.25 105 GLN A CA 1
ATOM 788 C C . GLN A 1 105 ? 9.585 -13.074 -21.951 1.00 87.25 105 GLN A C 1
ATOM 790 O O . GLN A 1 105 ? 8.574 -13.357 -21.306 1.00 87.25 105 GLN A O 1
ATOM 795 N N . CYS A 1 106 ? 9.880 -11.804 -22.259 1.00 87.94 106 CYS A N 1
ATOM 796 C CA . CYS A 1 106 ? 9.103 -10.654 -21.781 1.00 87.94 106 CYS A CA 1
ATOM 797 C C . CYS A 1 106 ? 7.596 -10.808 -22.045 1.00 87.94 106 CYS A C 1
ATOM 799 O O . CYS A 1 106 ? 6.794 -10.523 -21.162 1.00 87.94 106 CYS A O 1
ATOM 801 N N . GLY A 1 107 ? 7.195 -11.366 -23.192 1.00 90.44 107 GLY A N 1
ATOM 802 C CA . GLY A 1 107 ? 5.786 -11.633 -23.498 1.00 90.44 107 GLY A CA 1
ATOM 803 C C . GLY A 1 107 ? 5.093 -12.574 -22.501 1.00 90.44 107 GLY A C 1
ATOM 804 O O . GLY A 1 107 ? 3.940 -12.343 -22.144 1.00 90.44 107 GLY A O 1
ATOM 805 N N . LYS A 1 108 ? 5.784 -13.612 -22.006 1.00 91.25 108 LYS A N 1
ATOM 806 C CA . LYS A 1 108 ? 5.242 -14.520 -20.977 1.00 91.25 108 LYS A CA 1
ATOM 807 C C . LYS A 1 108 ? 5.159 -13.825 -19.620 1.00 91.25 108 LYS A C 1
ATOM 809 O O . LYS A 1 108 ? 4.139 -13.934 -18.946 1.00 91.25 108 LYS A O 1
ATOM 814 N N . ILE A 1 109 ? 6.203 -13.079 -19.258 1.00 89.94 109 ILE A N 1
ATOM 815 C CA . ILE A 1 109 ? 6.270 -12.322 -18.001 1.00 89.94 109 ILE A CA 1
ATOM 816 C C . ILE A 1 109 ? 5.113 -11.318 -17.933 1.00 89.94 109 ILE A C 1
ATOM 818 O O . ILE A 1 109 ? 4.365 -11.317 -16.960 1.00 89.94 109 ILE A O 1
ATOM 822 N N . TRP A 1 110 ? 4.893 -10.533 -18.992 1.00 89.69 110 TRP A N 1
ATOM 823 C CA . TRP A 1 110 ? 3.799 -9.560 -19.057 1.00 89.69 110 TRP A CA 1
ATOM 824 C C . TRP A 1 110 ? 2.416 -10.206 -18.933 1.00 89.69 110 TRP A C 1
ATOM 826 O O . TRP A 1 110 ? 1.584 -9.698 -18.185 1.00 89.69 110 TRP A O 1
ATOM 836 N N . ARG A 1 111 ? 2.185 -11.363 -19.569 1.00 94.00 111 ARG A N 1
ATOM 837 C CA . ARG A 1 111 ? 0.927 -12.114 -19.395 1.00 94.00 111 ARG A CA 1
ATOM 838 C C . ARG A 1 111 ? 0.699 -12.532 -17.942 1.00 94.00 111 ARG A C 1
ATOM 840 O O . ARG A 1 111 ? -0.407 -12.382 -17.434 1.00 94.00 111 ARG A O 1
ATOM 847 N N . ILE A 1 112 ? 1.733 -13.025 -17.257 1.00 93.00 112 ILE A N 1
ATOM 848 C CA . ILE A 1 112 ? 1.634 -13.394 -15.835 1.00 93.00 112 ILE A CA 1
ATOM 849 C C . ILE A 1 112 ? 1.345 -12.155 -14.980 1.00 93.00 112 ILE A C 1
ATOM 851 O O . ILE A 1 112 ? 0.469 -12.202 -14.118 1.00 93.00 112 ILE A O 1
ATOM 855 N N . VAL A 1 113 ? 2.026 -11.035 -15.238 1.00 90.12 113 VAL A N 1
ATOM 856 C CA . VAL A 1 113 ? 1.793 -9.761 -14.539 1.00 90.12 113 VAL A CA 1
ATOM 857 C C . VAL A 1 113 ? 0.349 -9.283 -14.719 1.00 90.12 113 VAL A C 1
ATOM 859 O O . VAL A 1 113 ? -0.281 -8.875 -13.743 1.00 90.12 113 VAL A O 1
ATOM 862 N N . GLU A 1 114 ? -0.212 -9.377 -15.926 1.00 92.69 114 GLU A N 1
ATOM 863 C CA . GLU A 1 114 ? -1.620 -9.055 -16.188 1.00 92.69 114 GLU A CA 1
ATOM 864 C C . GLU A 1 114 ? -2.573 -9.973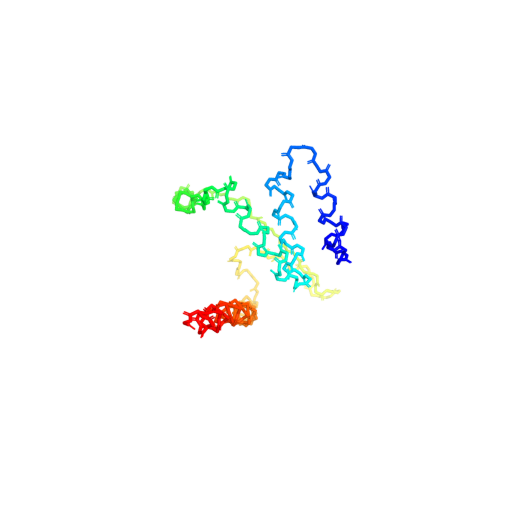 -15.414 1.00 92.69 114 GLU A C 1
ATOM 866 O O . GLU A 1 114 ? -3.477 -9.482 -14.732 1.00 92.69 114 GLU A O 1
ATOM 871 N N . CYS A 1 115 ? -2.348 -11.291 -15.446 1.00 94.38 115 CYS A N 1
ATOM 872 C CA . CYS A 1 115 ? -3.145 -12.253 -14.682 1.00 94.38 115 CYS A CA 1
ATOM 873 C C . CYS A 1 115 ? -3.108 -11.959 -13.174 1.00 94.38 115 CYS A C 1
ATOM 875 O O . CYS A 1 115 ? -4.154 -11.929 -12.523 1.00 94.38 115 CYS A O 1
ATOM 877 N N . LEU A 1 116 ? -1.925 -11.684 -12.619 1.00 92.50 116 LEU A N 1
ATOM 878 C CA . LEU A 1 116 ? -1.768 -11.297 -11.217 1.00 92.50 116 LEU A CA 1
ATOM 879 C C . LEU A 1 116 ? -2.486 -9.976 -10.919 1.00 92.50 116 LEU A C 1
ATOM 881 O O . LEU A 1 116 ? -3.168 -9.862 -9.902 1.00 92.50 116 LEU A O 1
ATOM 885 N N . GLY A 1 117 ? -2.395 -8.994 -11.818 1.00 91.06 117 GLY A N 1
ATOM 886 C CA . GLY A 1 117 ? -3.120 -7.728 -11.720 1.00 91.06 117 GLY A CA 1
ATOM 887 C C . GLY A 1 117 ? -4.636 -7.916 -11.650 1.00 91.06 117 GLY A C 1
ATOM 888 O O . GLY A 1 117 ? -5.304 -7.288 -10.821 1.00 91.06 117 GLY A O 1
ATOM 889 N N . LEU A 1 118 ? -5.188 -8.808 -12.476 1.00 92.00 118 LEU A N 1
ATOM 890 C CA . LEU A 1 118 ? -6.607 -9.167 -12.452 1.00 92.00 118 LEU A CA 1
ATOM 891 C C . LEU A 1 118 ? -6.997 -9.857 -11.140 1.00 92.00 118 LEU A C 1
ATOM 893 O O . LEU A 1 118 ? -7.984 -9.455 -10.522 1.00 92.00 118 LEU A O 1
ATOM 897 N N . GLU A 1 119 ? -6.203 -10.819 -10.672 1.00 89.75 119 GLU A N 1
ATOM 898 C CA . GLU A 1 119 ? -6.451 -11.539 -9.416 1.00 89.75 119 GLU A CA 1
ATOM 899 C C . GLU A 1 119 ? -6.393 -10.604 -8.199 1.00 89.75 119 GLU A C 1
ATOM 901 O O . GLU A 1 119 ? -7.282 -10.609 -7.342 1.00 89.75 119 GLU A O 1
ATOM 906 N N . MET A 1 120 ? -5.393 -9.722 -8.133 1.00 86.75 120 MET A N 1
ATOM 907 C CA . MET A 1 120 ? -5.305 -8.701 -7.086 1.00 86.75 120 MET A CA 1
ATOM 908 C C . MET A 1 120 ? -6.526 -7.783 -7.106 1.00 86.75 120 MET A C 1
ATOM 910 O O . MET A 1 120 ? -7.133 -7.526 -6.063 1.00 86.75 120 MET A O 1
ATOM 914 N N . ASN A 1 121 ? -6.931 -7.320 -8.289 1.00 80.06 121 ASN A N 1
ATOM 915 C CA . ASN A 1 121 ? -8.115 -6.486 -8.443 1.00 80.06 121 ASN A CA 1
ATOM 916 C C . ASN A 1 121 ? -9.394 -7.215 -8.021 1.00 80.06 121 ASN A C 1
ATOM 918 O O . ASN A 1 121 ? -10.254 -6.607 -7.378 1.00 80.06 121 ASN A O 1
ATOM 922 N N . PHE A 1 122 ? -9.522 -8.502 -8.338 1.00 78.88 122 PHE A N 1
ATOM 923 C CA . PHE A 1 122 ? -10.635 -9.334 -7.894 1.00 78.88 122 PHE A CA 1
ATOM 924 C C . PHE A 1 122 ? -10.667 -9.443 -6.365 1.00 78.88 122 PHE A C 1
ATOM 926 O O . PHE A 1 122 ? -11.703 -9.184 -5.751 1.00 78.88 122 PHE A O 1
ATOM 933 N N . ARG A 1 123 ? -9.522 -9.698 -5.718 1.00 71.56 123 ARG A N 1
ATOM 934 C CA . ARG A 1 123 ? -9.409 -9.735 -4.248 1.00 71.56 123 ARG A CA 1
ATOM 935 C C . ARG A 1 123 ? -9.747 -8.397 -3.596 1.00 71.56 123 ARG A C 1
ATOM 937 O O . ARG A 1 123 ? -10.471 -8.367 -2.600 1.00 71.56 123 ARG A O 1
ATOM 944 N N . VAL A 1 124 ? -9.266 -7.288 -4.156 1.00 70.25 124 VAL A N 1
ATOM 945 C CA . VAL A 1 124 ? -9.559 -5.934 -3.660 1.00 70.25 124 VAL A CA 1
ATOM 946 C C . VAL A 1 124 ? -11.039 -5.594 -3.844 1.00 70.25 124 VAL A C 1
ATOM 948 O O . VAL A 1 12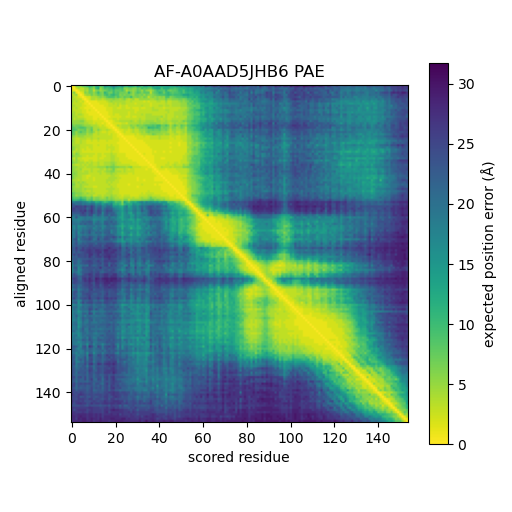4 ? -11.646 -5.020 -2.941 1.00 70.25 124 VAL A O 1
ATOM 951 N N . ARG A 1 125 ? -11.654 -5.958 -4.976 1.00 64.25 125 ARG A N 1
ATOM 952 C CA . ARG A 1 125 ? -13.100 -5.791 -5.196 1.00 64.25 125 ARG A CA 1
ATOM 953 C C . ARG A 1 125 ? -13.922 -6.669 -4.262 1.00 64.25 125 ARG A C 1
ATOM 955 O O . ARG A 1 125 ? -14.886 -6.171 -3.707 1.00 64.25 125 ARG A O 1
ATOM 962 N N . LYS A 1 126 ? -13.519 -7.914 -4.001 1.00 59.56 126 LYS A N 1
ATOM 963 C CA . LYS A 1 126 ? -14.188 -8.805 -3.040 1.00 59.56 126 LYS A CA 1
ATOM 964 C C . LYS A 1 126 ? -14.092 -8.279 -1.604 1.00 59.56 126 LYS A C 1
ATOM 966 O O . LYS A 1 126 ? -15.072 -8.345 -0.868 1.00 59.56 126 LYS A O 1
ATOM 971 N N . ARG A 1 127 ? -12.945 -7.707 -1.208 1.00 54.81 127 ARG A N 1
ATOM 972 C CA . ARG A 1 127 ? -12.796 -7.002 0.081 1.00 54.81 127 ARG A CA 1
ATOM 973 C C . ARG A 1 127 ? -13.684 -5.761 0.152 1.00 54.81 127 ARG A C 1
ATOM 975 O O . ARG A 1 127 ? -14.434 -5.641 1.109 1.00 54.81 127 ARG A O 1
ATOM 982 N N . ARG A 1 128 ? -13.660 -4.899 -0.872 1.00 51.59 128 ARG A N 1
ATOM 983 C CA . ARG A 1 128 ? -14.512 -3.697 -0.947 1.00 51.59 128 ARG A CA 1
ATOM 984 C C . ARG A 1 128 ? -16.001 -4.021 -1.041 1.00 51.59 128 ARG A C 1
ATOM 986 O O . ARG A 1 128 ? -16.802 -3.265 -0.521 1.00 51.59 128 ARG A O 1
ATOM 993 N N . GLY A 1 129 ? -16.366 -5.123 -1.690 1.00 45.84 129 GLY A N 1
ATOM 994 C CA . GLY A 1 129 ? -17.730 -5.639 -1.765 1.00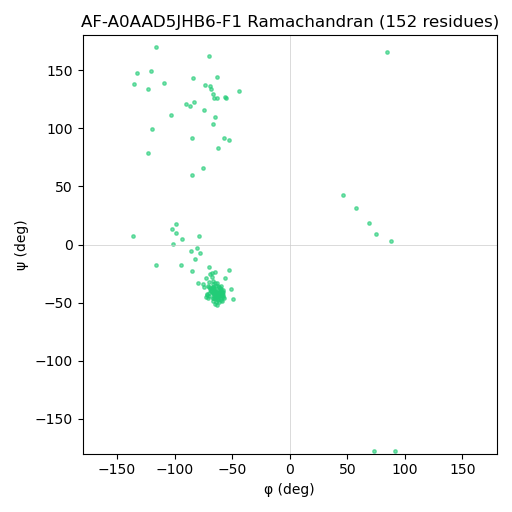 45.84 129 GLY A CA 1
ATOM 995 C C . GLY A 1 129 ? -18.218 -6.064 -0.388 1.00 45.84 129 GLY A C 1
ATOM 996 O O . GLY A 1 129 ? -19.219 -5.540 0.066 1.00 45.84 129 GLY A O 1
ATOM 997 N N . LYS A 1 130 ? -17.441 -6.883 0.334 1.00 48.12 130 LYS A N 1
ATOM 998 C CA . LYS A 1 130 ? -17.746 -7.238 1.730 1.00 48.12 130 LYS A CA 1
ATOM 999 C C . LYS A 1 130 ? -17.765 -6.028 2.668 1.00 48.12 130 LYS A C 1
ATOM 1001 O O . LYS A 1 130 ? -18.568 -5.998 3.589 1.00 48.12 130 LYS A O 1
ATOM 1006 N N . GLU A 1 131 ? -16.888 -5.049 2.455 1.00 41.06 131 GLU A N 1
ATOM 1007 C CA . GLU A 1 131 ? -16.823 -3.803 3.234 1.00 41.06 131 GLU A CA 1
ATOM 1008 C C . GLU A 1 131 ? -18.038 -2.907 2.946 1.00 41.06 131 GLU A C 1
ATOM 1010 O O . GLU A 1 131 ? -18.672 -2.444 3.884 1.00 41.06 131 GLU A O 1
ATOM 1015 N N . ARG A 1 132 ? -18.442 -2.746 1.678 1.00 40.62 132 ARG A N 1
ATOM 1016 C CA . ARG A 1 132 ? -19.682 -2.050 1.291 1.00 40.62 132 ARG A CA 1
ATOM 1017 C C . ARG A 1 132 ? -20.927 -2.770 1.783 1.00 40.62 132 ARG A C 1
ATOM 1019 O O . ARG A 1 132 ? -21.825 -2.109 2.263 1.00 40.62 132 ARG A O 1
ATOM 1026 N N . GLU A 1 133 ? -20.972 -4.092 1.696 1.00 41.66 133 GLU A N 1
ATOM 1027 C CA . GLU A 1 133 ? -22.090 -4.907 2.179 1.00 41.66 133 GLU A CA 1
ATOM 1028 C C . GLU A 1 133 ? -22.191 -4.839 3.706 1.00 41.66 133 GLU A C 1
ATOM 1030 O O . GLU A 1 133 ? -23.281 -4.706 4.242 1.00 41.66 133 GLU A O 1
ATOM 1035 N N . SER A 1 134 ? -21.055 -4.792 4.411 1.00 41.88 134 SER A N 1
ATOM 1036 C CA . SER A 1 134 ? -21.018 -4.545 5.857 1.00 41.88 134 SER A CA 1
ATOM 1037 C C . SER A 1 134 ? -21.479 -3.123 6.198 1.00 41.88 134 SER A C 1
ATOM 1039 O O . SER A 1 134 ? -22.313 -2.962 7.077 1.00 41.88 134 SER A O 1
ATOM 1041 N N . ILE A 1 135 ? -21.008 -2.093 5.485 1.00 47.56 135 ILE A N 1
ATOM 1042 C CA . ILE A 1 135 ? -21.437 -0.697 5.689 1.00 47.56 135 ILE A CA 1
ATOM 1043 C C . ILE A 1 135 ? -22.932 -0.526 5.374 1.00 47.56 135 ILE A C 1
ATOM 1045 O O . ILE A 1 135 ? -23.653 0.049 6.182 1.00 47.56 135 ILE A O 1
ATOM 1049 N N . CYS A 1 136 ? -23.416 -1.061 4.249 1.00 39.88 136 CYS A N 1
ATOM 1050 C CA . CYS A 1 136 ? -24.829 -1.047 3.871 1.00 39.88 136 CYS A CA 1
ATOM 1051 C C . CYS A 1 136 ? -25.685 -1.790 4.895 1.00 39.88 136 CYS A C 1
ATOM 1053 O O . CYS A 1 136 ? -26.694 -1.235 5.307 1.00 39.88 136 CYS A O 1
ATOM 1055 N N . ASN A 1 137 ? -25.259 -2.970 5.364 1.00 38.81 137 ASN A N 1
ATOM 1056 C CA . ASN A 1 137 ? -25.981 -3.721 6.392 1.00 38.81 137 ASN A CA 1
ATOM 1057 C C . ASN A 1 137 ? -26.104 -2.927 7.695 1.00 38.81 137 ASN A C 1
ATOM 1059 O O . ASN A 1 137 ? -27.171 -2.941 8.304 1.00 38.81 137 ASN A O 1
ATOM 1063 N N . ILE A 1 138 ? -25.063 -2.191 8.096 1.00 48.75 138 ILE A N 1
ATOM 1064 C CA . ILE A 1 138 ? -25.113 -1.361 9.304 1.00 48.75 138 ILE A CA 1
ATOM 1065 C C . ILE A 1 138 ? -26.012 -0.130 9.101 1.00 48.75 138 ILE A C 1
ATOM 1067 O O . ILE A 1 138 ? -26.830 0.161 9.968 1.00 48.75 138 ILE A O 1
ATOM 1071 N N . LEU A 1 139 ? -25.930 0.551 7.953 1.00 42.28 139 LEU A N 1
ATOM 1072 C CA . LEU A 1 139 ? -26.805 1.693 7.638 1.00 42.28 139 LEU A CA 1
ATOM 1073 C C . LEU A 1 139 ? -28.284 1.275 7.525 1.00 42.28 139 LEU A C 1
ATOM 1075 O O . LEU A 1 139 ? -29.171 2.000 7.969 1.00 42.28 139 LEU A O 1
ATOM 1079 N N . SER A 1 140 ? -28.563 0.079 6.999 1.00 39.41 140 SER A N 1
ATOM 1080 C CA . SER A 1 140 ? -29.920 -0.480 6.965 1.00 39.41 140 SER A CA 1
ATOM 1081 C C . SER A 1 140 ? -30.414 -0.952 8.338 1.00 39.41 140 SER A C 1
ATOM 1083 O O . SER A 1 140 ? -31.615 -0.908 8.599 1.00 39.41 140 SER A O 1
ATOM 1085 N N . TYR A 1 141 ? -29.513 -1.370 9.238 1.00 43.56 141 TYR A N 1
ATOM 1086 C CA . TYR A 1 141 ? -29.864 -1.678 10.628 1.00 43.56 141 TYR A CA 1
ATOM 1087 C C . TYR A 1 141 ? -30.269 -0.406 11.388 1.00 43.56 141 TYR A C 1
ATOM 1089 O O . TYR A 1 141 ? -31.228 -0.447 12.151 1.00 43.56 141 TYR A O 1
ATOM 1097 N N . GLU A 1 142 ? -29.601 0.724 11.127 1.00 44.88 142 GLU A N 1
ATOM 1098 C CA . GLU A 1 142 ? -29.930 2.034 11.710 1.00 44.88 142 GLU A CA 1
ATOM 1099 C C . GLU A 1 142 ? -31.267 2.607 11.218 1.00 44.88 142 GLU A C 1
ATOM 1101 O O . GLU A 1 142 ? -32.012 3.170 12.016 1.00 44.88 142 GLU A O 1
ATOM 1106 N N . GLN A 1 143 ? -31.633 2.422 9.943 1.00 41.53 143 GLN A N 1
ATOM 1107 C CA . GLN A 1 143 ? -32.970 2.810 9.464 1.00 41.53 143 GLN A CA 1
ATOM 1108 C C . GLN A 1 143 ? -34.078 1.990 10.139 1.00 41.53 143 GLN A C 1
ATOM 1110 O O . GLN A 1 143 ? -35.091 2.540 10.567 1.00 41.53 143 GLN A O 1
ATOM 1115 N N . LYS A 1 144 ? -33.857 0.683 10.311 1.00 41.34 144 LYS A N 1
ATOM 1116 C CA . LYS A 1 144 ? -34.845 -0.219 10.911 1.00 41.34 144 LYS A CA 1
ATOM 1117 C C . LYS A 1 144 ? -35.020 0.015 12.416 1.00 41.34 144 LYS A C 1
ATOM 1119 O O . LYS A 1 144 ? -36.138 -0.075 12.915 1.00 41.34 144 LYS A O 1
ATOM 1124 N N . THR A 1 145 ? -33.952 0.356 13.143 1.00 43.72 145 THR A N 1
ATOM 1125 C CA . THR A 1 145 ? -34.049 0.718 14.568 1.00 43.72 145 THR A CA 1
ATOM 1126 C C . THR A 1 145 ? -34.736 2.069 14.772 1.00 43.72 145 THR A C 1
ATOM 1128 O O . THR A 1 145 ? -35.543 2.198 15.697 1.00 43.72 145 THR A O 1
ATOM 1131 N N . PHE A 1 146 ? -34.510 3.043 13.883 1.00 43.94 146 PHE A N 1
ATOM 1132 C CA . PHE A 1 146 ? -35.170 4.353 13.927 1.00 43.94 146 PHE A CA 1
ATOM 1133 C C . PHE A 1 146 ? -36.683 4.272 13.655 1.00 43.94 146 PHE A C 1
ATOM 1135 O O . PHE A 1 146 ? -37.467 4.995 14.274 1.00 43.94 146 PHE A O 1
ATOM 1142 N N . GLU A 1 147 ? -37.113 3.352 12.788 1.00 41.16 147 GLU A N 1
ATOM 1143 C CA . GLU A 1 147 ? -38.533 3.064 12.555 1.00 41.16 147 GLU A CA 1
ATOM 1144 C C . GLU A 1 147 ? -39.178 2.364 13.761 1.00 41.16 147 GLU A C 1
ATOM 1146 O O . GLU A 1 147 ? -40.257 2.765 14.188 1.00 41.16 147 GLU A O 1
ATOM 1151 N N . THR A 1 148 ? -38.507 1.394 14.398 1.00 46.25 148 THR A N 1
ATOM 1152 C CA . THR A 1 148 ? -39.062 0.693 15.578 1.00 46.25 148 THR A CA 1
ATOM 1153 C C . THR A 1 148 ? -39.163 1.555 16.841 1.00 46.25 148 THR A C 1
ATOM 1155 O O . THR A 1 148 ? -40.017 1.296 17.687 1.00 46.25 148 THR A O 1
ATOM 1158 N N . LEU A 1 149 ? -38.336 2.598 16.971 1.00 46.41 149 LEU A N 1
ATOM 1159 C CA . LEU A 1 149 ? -38.349 3.516 18.1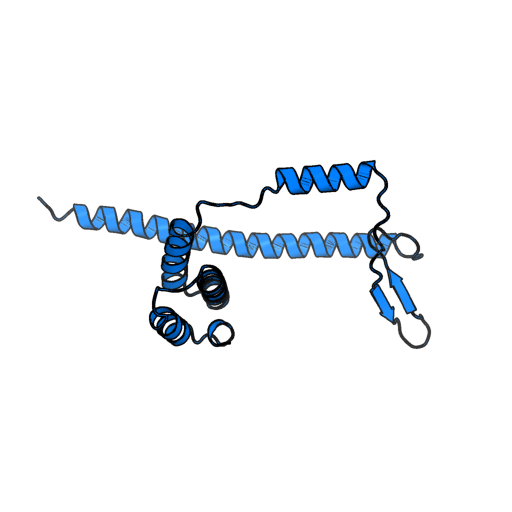19 1.00 46.41 149 LEU A CA 1
ATOM 1160 C C . LEU A 1 149 ? -39.421 4.617 18.014 1.00 46.41 149 LEU A C 1
ATOM 1162 O O . LEU A 1 149 ? -39.725 5.256 19.019 1.00 46.41 149 LEU A O 1
ATOM 1166 N N . ASN A 1 150 ? -40.037 4.809 16.841 1.00 41.06 150 ASN A N 1
ATOM 1167 C CA . ASN A 1 150 ? -41.097 5.803 16.628 1.00 41.06 150 ASN A CA 1
ATOM 1168 C C . ASN A 1 150 ? -42.525 5.225 16.621 1.00 41.06 150 ASN A C 1
ATOM 1170 O O . ASN A 1 150 ? -43.479 5.988 16.519 1.00 41.06 150 ASN A O 1
ATOM 1174 N N . VAL A 1 151 ? -42.708 3.911 16.803 1.00 47.03 151 VAL A N 1
ATOM 1175 C CA . VAL A 1 151 ? -44.050 3.293 16.933 1.00 47.03 151 VAL A CA 1
ATOM 1176 C C . VAL A 1 151 ? -44.571 3.332 18.387 1.00 47.03 151 VAL A C 1
ATOM 1178 O O . VAL A 1 151 ? -45.718 2.994 18.649 1.00 47.03 151 VAL A O 1
ATOM 1181 N N . GLY A 1 152 ? -43.757 3.787 19.349 1.00 43.28 152 GLY A N 1
ATOM 1182 C CA . GLY A 1 152 ? -44.086 3.811 20.785 1.00 43.28 152 GLY A CA 1
ATOM 1183 C C . GLY A 1 152 ? -44.495 5.168 21.375 1.00 43.28 152 GLY A C 1
ATOM 1184 O O . GLY A 1 152 ? -44.500 5.304 22.596 1.00 43.28 152 GLY A O 1
ATOM 1185 N N . LYS A 1 153 ? -44.790 6.183 20.554 1.00 46.66 153 LYS A N 1
ATOM 1186 C CA . LYS A 1 153 ? -45.362 7.464 21.010 1.00 46.66 153 LYS A CA 1
ATOM 1187 C C . LYS A 1 153 ? -46.686 7.745 20.298 1.00 46.66 153 LYS A C 1
ATOM 1189 O O . LYS A 1 153 ? -46.721 8.547 19.369 1.00 46.66 153 LYS A O 1
ATOM 1194 N N . ILE A 1 154 ? -47.753 7.088 20.751 1.00 40.28 154 ILE A N 1
ATOM 1195 C CA . ILE A 1 154 ? -49.140 7.571 20.673 1.00 40.28 154 ILE A CA 1
ATOM 1196 C C . ILE A 1 154 ? -49.786 7.265 22.020 1.00 40.28 154 ILE A C 1
ATOM 1198 O O . ILE A 1 154 ? -49.608 6.117 22.486 1.00 40.28 154 ILE A O 1
#

Radius of gyration: 24.04 Å; Cα contacts (8 Å, |Δi|>4): 73; chains: 1; bounding box: 73×41×52 Å

Foldseek 3Di:
DCLVVLVLVVLVVVQVPDVVGDDLVSLVSSLVSCVVNVVVVSNVVSVVVNVVVDVPCVPPVVVVVVVVVVCVVVVPDDDWDKDWDQPPDPPGIDIDTVVDDPDPCSVVVVVVVVVVVVVVVVVVVVVVVVVVVVVVVVVVVVVVVVVVVVVPDD